Protein AF-A0A2N6PPU2-F1 (afdb_monomer)

Structure (mmCIF, N/CA/C/O backbone):
data_AF-A0A2N6PPU2-F1
#
_entry.id   AF-A0A2N6PPU2-F1
#
loop_
_atom_site.group_PDB
_atom_site.id
_atom_site.type_symbol
_atom_site.label_atom_id
_atom_site.label_alt_id
_atom_site.label_comp_id
_atom_site.label_asym_id
_atom_site.label_entity_id
_atom_site.label_seq_id
_atom_site.pdbx_PDB_ins_code
_atom_site.Cartn_x
_atom_site.Cartn_y
_atom_site.Cartn_z
_atom_site.occupancy
_atom_site.B_iso_or_equiv
_atom_site.auth_seq_id
_atom_site.auth_comp_id
_atom_site.auth_asym_id
_atom_site.auth_atom_id
_atom_site.pdbx_PDB_model_num
ATOM 1 N N . MET A 1 1 ? -8.363 18.675 3.133 1.00 68.06 1 MET A N 1
ATOM 2 C CA . MET A 1 1 ? -8.907 17.763 2.093 1.00 68.06 1 MET A CA 1
ATOM 3 C C . MET A 1 1 ? -8.117 16.458 2.030 1.00 68.06 1 MET A C 1
ATOM 5 O O . MET A 1 1 ? -8.710 15.401 2.177 1.00 68.06 1 MET A O 1
ATOM 9 N N . ALA A 1 2 ? -6.794 16.531 1.857 1.00 75.00 2 ALA A N 1
ATOM 10 C CA . ALA A 1 2 ? -5.917 15.366 1.742 1.00 75.00 2 ALA A CA 1
ATOM 11 C C . ALA A 1 2 ? -5.720 14.579 3.055 1.00 75.00 2 ALA A C 1
ATOM 13 O O . ALA A 1 2 ? -5.647 13.358 3.022 1.00 75.00 2 ALA A O 1
ATOM 14 N N . GLU A 1 3 ? -5.732 15.244 4.213 1.00 78.25 3 GLU A N 1
ATOM 15 C CA . GLU A 1 3 ? -5.676 14.577 5.524 1.00 78.25 3 GLU A CA 1
ATOM 16 C C . GLU A 1 3 ? -6.831 13.578 5.722 1.00 78.25 3 GLU A C 1
ATOM 18 O O . GLU A 1 3 ? -6.597 12.389 5.928 1.00 78.25 3 GLU A O 1
ATOM 23 N N . ARG A 1 4 ? -8.075 14.025 5.494 1.00 87.94 4 ARG A N 1
ATOM 24 C CA . ARG A 1 4 ? -9.274 13.165 5.545 1.00 87.94 4 ARG A CA 1
ATOM 25 C C . ARG A 1 4 ? -9.221 12.004 4.551 1.00 87.94 4 ARG A C 1
ATOM 27 O O . ARG A 1 4 ? -9.760 10.941 4.826 1.00 87.94 4 ARG A O 1
ATOM 34 N N . PHE A 1 5 ? -8.587 12.191 3.392 1.00 89.44 5 PHE A N 1
ATOM 35 C CA . PHE A 1 5 ? -8.413 11.114 2.417 1.00 89.44 5 PHE A CA 1
ATOM 36 C C . PHE A 1 5 ? -7.526 9.995 2.979 1.00 89.44 5 PHE A C 1
ATOM 38 O O . PHE A 1 5 ? -7.915 8.829 2.941 1.00 89.44 5 PHE A O 1
ATOM 45 N N 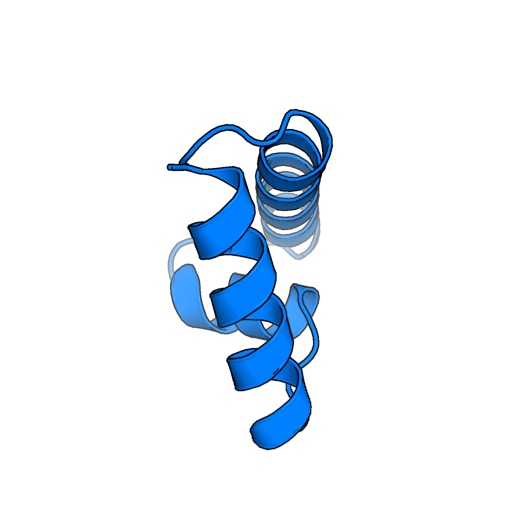. TRP A 1 6 ? -6.366 10.344 3.542 1.00 90.19 6 TRP A N 1
ATOM 46 C CA . TRP A 1 6 ? -5.437 9.368 4.114 1.00 90.19 6 TRP A CA 1
ATOM 47 C C . TRP A 1 6 ? -5.994 8.672 5.354 1.00 90.19 6 TRP A C 1
ATOM 49 O O . TRP A 1 6 ? -5.723 7.488 5.571 1.00 90.19 6 TRP A O 1
ATOM 59 N N . GLU A 1 7 ? -6.782 9.390 6.146 1.00 91.38 7 GLU A N 1
ATOM 60 C CA . GLU A 1 7 ? -7.467 8.863 7.321 1.00 91.38 7 GLU A CA 1
ATOM 61 C C . GLU A 1 7 ? -8.551 7.853 6.918 1.00 91.38 7 GLU A C 1
ATOM 63 O O . GLU A 1 7 ? -8.495 6.694 7.331 1.00 91.38 7 GLU A O 1
ATOM 68 N N . ASN A 1 8 ? -9.437 8.227 5.988 1.00 93.19 8 ASN A N 1
ATOM 69 C CA . ASN A 1 8 ? -10.455 7.328 5.437 1.00 93.19 8 ASN A CA 1
ATOM 70 C C . ASN A 1 8 ? -9.835 6.085 4.785 1.00 93.19 8 ASN A C 1
ATOM 72 O O . ASN A 1 8 ? -10.310 4.969 4.985 1.00 93.19 8 ASN A O 1
ATOM 76 N N . LEU A 1 9 ? -8.746 6.257 4.029 1.00 91.12 9 LEU A N 1
ATOM 77 C CA . LEU A 1 9 ? -8.042 5.138 3.409 1.00 91.12 9 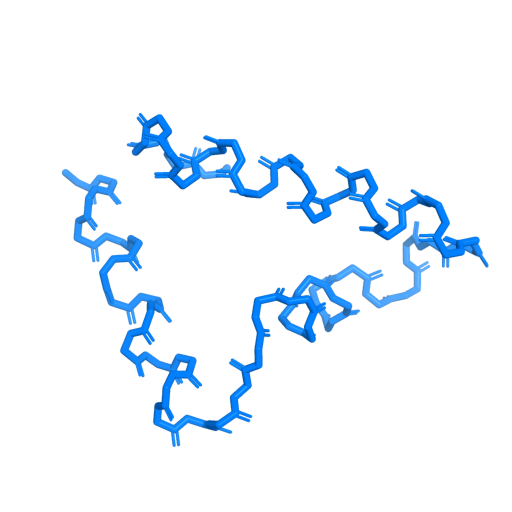LEU A CA 1
ATOM 78 C C . LEU A 1 9 ? -7.418 4.213 4.464 1.00 91.12 9 LEU A C 1
ATOM 80 O O . LEU A 1 9 ? -7.466 2.997 4.307 1.00 91.12 9 LEU A O 1
ATOM 84 N N . SER A 1 10 ? -6.882 4.765 5.558 1.00 92.00 10 SER A N 1
ATOM 85 C CA . SER A 1 10 ? -6.349 3.968 6.672 1.00 92.00 10 SER A CA 1
ATOM 86 C C . SER A 1 10 ? -7.443 3.129 7.340 1.00 92.00 10 SER A C 1
ATOM 88 O O . SER A 1 10 ? -7.198 1.962 7.640 1.00 92.00 10 SER A O 1
ATOM 90 N N . ILE A 1 11 ? -8.645 3.690 7.516 1.00 95.06 11 ILE A N 1
ATOM 91 C CA . ILE A 1 11 ? -9.808 2.981 8.072 1.00 95.06 11 ILE A CA 1
ATOM 92 C C . ILE A 1 11 ? -10.217 1.823 7.155 1.00 95.06 11 ILE A C 1
ATOM 94 O O . ILE A 1 11 ? -10.283 0.684 7.607 1.00 95.06 11 ILE A O 1
ATOM 98 N N . ILE A 1 12 ? -10.389 2.077 5.854 1.00 94.81 12 ILE A N 1
ATOM 99 C CA . ILE A 1 12 ? -10.782 1.045 4.876 1.00 94.81 12 ILE A CA 1
ATOM 100 C C . ILE A 1 12 ? -9.759 -0.099 4.822 1.00 94.81 12 ILE A C 1
ATOM 102 O O . ILE A 1 12 ? -10.126 -1.271 4.709 1.00 94.81 12 ILE A O 1
ATOM 106 N N . LEU A 1 13 ? -8.464 0.225 4.882 1.00 94.56 13 LEU A N 1
ATOM 107 C CA . LEU A 1 13 ? -7.402 -0.779 4.907 1.00 94.56 13 LEU A CA 1
ATOM 108 C C . LEU A 1 13 ? -7.445 -1.630 6.177 1.00 94.56 13 LEU A C 1
ATOM 110 O O . LEU A 1 13 ? -7.303 -2.850 6.086 1.00 94.56 13 LEU A O 1
ATOM 114 N N . ALA A 1 14 ? -7.687 -1.008 7.333 1.00 94.50 14 ALA A N 1
ATOM 115 C CA . ALA A 1 14 ? -7.830 -1.711 8.602 1.00 94.50 14 ALA A CA 1
ATOM 116 C C . ALA A 1 14 ? -9.055 -2.641 8.604 1.00 94.50 14 ALA A C 1
ATOM 118 O O . ALA A 1 14 ? -8.926 -3.808 8.962 1.00 94.50 14 ALA A O 1
ATOM 119 N N . GLU A 1 15 ? -10.211 -2.172 8.125 1.00 96.75 15 GLU A N 1
ATOM 120 C CA . GLU A 1 15 ? -11.440 -2.976 8.018 1.00 96.75 15 GLU A C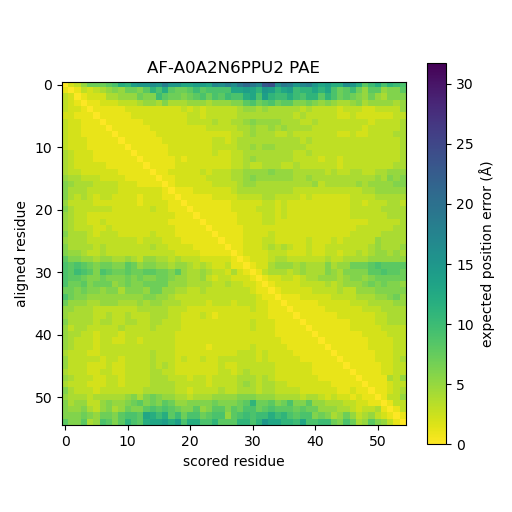A 1
ATOM 121 C C . GLU A 1 15 ? -11.263 -4.208 7.127 1.00 96.75 15 GLU A C 1
ATOM 123 O O . GLU A 1 15 ? -11.809 -5.275 7.402 1.00 96.75 15 GLU A O 1
ATOM 128 N N . ARG A 1 16 ? -10.484 -4.074 6.050 1.00 95.12 16 ARG A N 1
ATOM 129 C CA . ARG A 1 16 ? -10.222 -5.167 5.105 1.00 95.12 16 ARG A CA 1
ATOM 130 C C . ARG A 1 16 ? -9.023 -6.030 5.490 1.00 95.12 16 ARG A C 1
ATOM 132 O O . ARG A 1 16 ? -8.733 -6.982 4.769 1.00 95.12 16 ARG A O 1
ATOM 139 N N . ASN A 1 17 ? -8.339 -5.707 6.590 1.00 94.69 17 ASN A N 1
ATOM 140 C CA . ASN A 1 17 ? -7.089 -6.335 7.014 1.00 94.69 17 ASN A CA 1
ATOM 141 C C . ASN A 1 17 ? -6.026 -6.357 5.892 1.00 94.69 17 ASN A C 1
ATOM 143 O O . ASN A 1 17 ? -5.364 -7.366 5.661 1.00 94.69 17 ASN A O 1
ATOM 147 N N . ILE A 1 18 ? -5.908 -5.247 5.153 1.00 95.19 18 ILE A N 1
ATOM 148 C CA . ILE A 1 18 ? -4.968 -5.078 4.037 1.00 95.19 18 ILE A CA 1
ATOM 149 C C . ILE A 1 18 ? -3.852 -4.129 4.466 1.00 95.19 18 ILE A C 1
ATOM 151 O O . ILE A 1 18 ? -4.099 -3.005 4.902 1.00 95.19 18 ILE A O 1
ATOM 155 N N . SER A 1 19 ? -2.603 -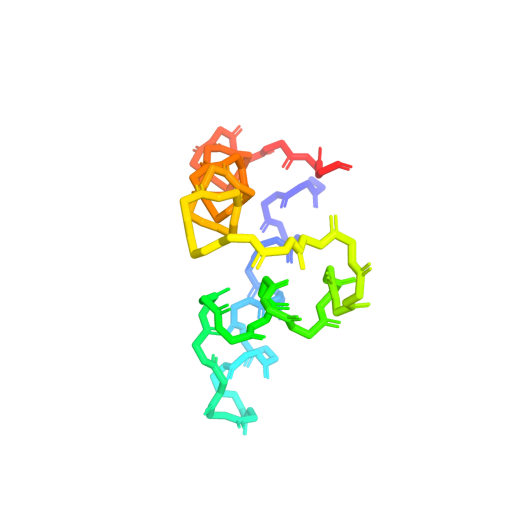4.541 4.279 1.00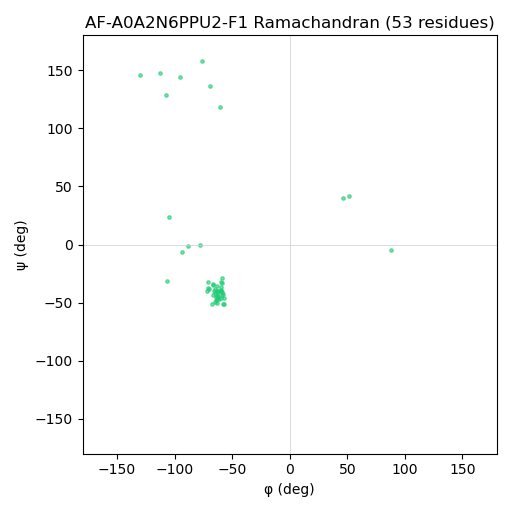 92.94 19 SER A N 1
ATOM 156 C CA . SER A 1 19 ? -1.449 -3.672 4.510 1.00 92.94 19 SER A CA 1
ATOM 157 C C . SER A 1 19 ? -1.246 -2.652 3.378 1.00 92.94 19 SER A C 1
ATOM 159 O O . SER A 1 19 ? -1.636 -2.855 2.228 1.00 92.94 19 SER A O 1
ATOM 161 N N . TRP A 1 20 ? -0.546 -1.552 3.663 1.00 91.31 20 TRP A N 1
ATOM 162 C CA . TRP A 1 20 ? -0.212 -0.539 2.648 1.00 91.31 20 TRP A CA 1
ATOM 163 C C . TRP A 1 20 ? 0.606 -1.094 1.472 1.00 91.31 20 TRP A C 1
ATOM 165 O O . TRP A 1 20 ? 0.448 -0.644 0.334 1.00 91.31 20 TRP A O 1
ATOM 175 N N . ILE A 1 21 ? 1.466 -2.084 1.723 1.00 91.56 21 ILE A N 1
ATOM 176 C CA . ILE A 1 21 ? 2.242 -2.740 0.666 1.00 91.56 21 ILE A CA 1
ATOM 177 C C . ILE A 1 21 ? 1.347 -3.613 -0.222 1.00 91.56 21 ILE A C 1
ATOM 179 O O . ILE A 1 21 ? 1.520 -3.626 -1.439 1.00 91.56 21 ILE A O 1
ATOM 183 N N . GLU A 1 22 ? 0.348 -4.286 0.349 1.00 93.19 22 GLU A N 1
ATOM 184 C CA . GLU A 1 22 ? -0.639 -5.053 -0.415 1.00 93.19 22 GLU A CA 1
ATOM 185 C C . GLU A 1 22 ? -1.574 -4.150 -1.213 1.00 93.19 22 GLU A C 1
ATOM 187 O O . GLU A 1 22 ? -1.884 -4.476 -2.358 1.00 93.19 22 GLU A O 1
ATOM 192 N N . LEU A 1 23 ? -1.973 -3.000 -0.657 1.00 93.12 23 LEU A N 1
ATOM 193 C CA . LEU A 1 23 ? -2.687 -1.972 -1.413 1.00 93.12 23 LEU A CA 1
ATOM 194 C C . LEU A 1 23 ? -1.862 -1.541 -2.628 1.00 93.12 23 LEU A C 1
ATOM 196 O O . LEU A 1 23 ? -2.361 -1.586 -3.747 1.00 93.12 23 LEU A O 1
ATOM 200 N N . THR A 1 24 ? -0.590 -1.192 -2.418 1.00 91.88 24 THR A N 1
ATOM 201 C CA . THR A 1 24 ? 0.324 -0.793 -3.502 1.00 91.88 24 THR A CA 1
ATOM 202 C C . THR A 1 24 ? 0.424 -1.902 -4.550 1.00 91.88 24 THR A C 1
ATOM 204 O O . THR A 1 24 ? 0.277 -1.658 -5.742 1.00 91.88 24 THR A O 1
ATOM 207 N N . ARG A 1 25 ? 0.595 -3.153 -4.117 1.00 92.94 25 ARG A N 1
ATOM 208 C CA . ARG A 1 25 ? 0.668 -4.303 -5.020 1.00 92.94 25 ARG A CA 1
ATOM 209 C C . ARG A 1 25 ? -0.609 -4.483 -5.846 1.00 92.94 25 ARG A C 1
ATOM 211 O O . ARG A 1 25 ? -0.506 -4.819 -7.018 1.00 92.94 25 ARG A O 1
ATOM 218 N N . LYS A 1 26 ? -1.787 -4.278 -5.249 1.00 93.00 26 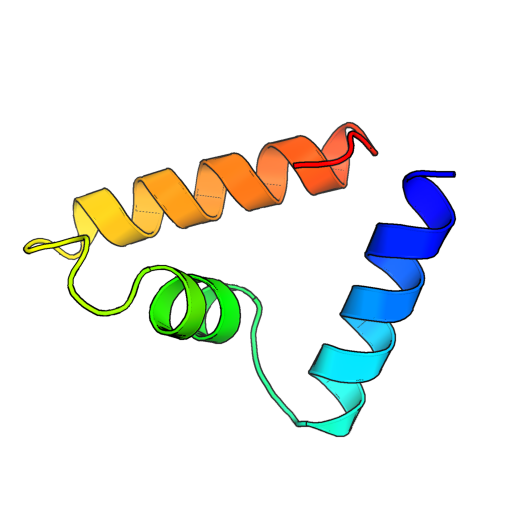LYS A N 1
ATOM 219 C CA . LYS A 1 26 ? -3.087 -4.380 -5.933 1.00 93.00 26 LYS A CA 1
ATOM 220 C C . LYS A 1 26 ? -3.330 -3.215 -6.893 1.00 93.00 26 LYS A C 1
ATOM 222 O O . LYS A 1 26 ? -3.849 -3.450 -7.974 1.00 93.00 26 LYS A O 1
ATOM 227 N N . MET A 1 27 ? -2.962 -1.991 -6.510 1.00 90.81 27 MET A N 1
ATOM 228 C CA . MET A 1 27 ? -3.132 -0.797 -7.349 1.00 90.81 27 MET A CA 1
ATOM 229 C C . MET A 1 27 ? -2.265 -0.850 -8.606 1.00 90.81 27 MET A C 1
ATOM 231 O O . MET A 1 27 ? -2.732 -0.482 -9.672 1.00 90.81 27 MET A O 1
ATOM 235 N N . PHE A 1 28 ? -1.032 -1.338 -8.476 1.00 90.12 28 PHE A N 1
ATOM 236 C CA . PHE A 1 28 ? -0.045 -1.388 -9.558 1.00 90.12 28 PHE A CA 1
ATOM 237 C C . PHE A 1 28 ? 0.136 -2.807 -10.114 1.00 90.12 28 PHE A C 1
ATOM 239 O O . PHE A 1 28 ? 1.198 -3.153 -10.630 1.00 90.12 28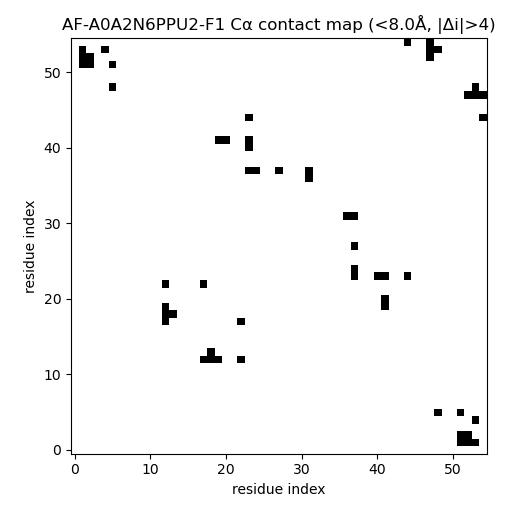 PHE A O 1
ATOM 246 N N . ALA A 1 29 ? -0.866 -3.675 -9.955 1.00 91.12 29 ALA A N 1
ATOM 247 C CA . ALA A 1 29 ? -0.785 -5.054 -10.417 1.00 91.12 29 ALA A CA 1
ATOM 248 C C . ALA A 1 29 ? -0.571 -5.091 -11.940 1.00 91.12 29 ALA A C 1
ATOM 250 O O . ALA A 1 29 ? -1.406 -4.611 -12.699 1.00 91.12 29 ALA A O 1
ATOM 251 N N . GLY A 1 30 ? 0.552 -5.666 -12.379 1.00 90.06 30 GLY A N 1
ATOM 252 C CA . GLY A 1 30 ? 0.941 -5.706 -13.794 1.00 90.06 30 GLY A CA 1
ATOM 253 C C . GLY A 1 30 ? 1.745 -4.494 -14.283 1.00 90.06 30 GLY A C 1
ATOM 254 O O . GLY A 1 30 ? 2.229 -4.524 -15.408 1.00 90.06 30 GLY A O 1
ATOM 255 N N . GLU A 1 31 ? 1.952 -3.468 -13.450 1.00 89.25 31 GLU A N 1
ATOM 256 C CA . GLU A 1 31 ? 2.772 -2.291 -13.792 1.00 89.25 31 GLU A CA 1
ATOM 257 C C . GLU A 1 31 ? 4.237 -2.406 -13.340 1.00 89.25 31 GLU A C 1
ATOM 259 O O . GLU A 1 31 ? 5.061 -1.555 -13.668 1.00 89.25 31 GLU A O 1
ATOM 264 N N . PHE A 1 32 ? 4.585 -3.451 -12.589 1.00 88.19 32 PHE A N 1
ATOM 265 C CA . PHE A 1 32 ? 5.951 -3.714 -12.143 1.00 88.19 32 PHE A CA 1
ATOM 266 C C . PHE A 1 32 ? 6.353 -5.159 -12.447 1.00 88.19 32 PHE A C 1
ATOM 268 O O . PHE A 1 32 ? 5.537 -6.076 -12.348 1.00 88.19 32 PHE A O 1
ATOM 275 N N . HIS A 1 33 ? 7.629 -5.359 -12.773 1.00 88.62 33 HIS A N 1
ATOM 276 C CA . HIS A 1 33 ? 8.209 -6.679 -13.036 1.00 88.62 33 HIS A CA 1
ATOM 277 C C . HIS A 1 33 ? 9.107 -7.132 -11.884 1.00 88.62 33 HIS A C 1
ATOM 279 O O . HIS A 1 33 ? 9.182 -8.324 -11.582 1.00 88.62 33 HIS A O 1
ATOM 285 N N . TYR A 1 34 ? 9.753 -6.186 -11.198 1.00 90.62 34 TYR A N 1
ATOM 286 C CA . TYR A 1 34 ? 10.698 -6.467 -10.124 1.00 90.62 34 TYR A CA 1
ATOM 287 C C . TYR A 1 34 ? 10.186 -6.008 -8.748 1.00 90.62 34 TYR A C 1
ATOM 289 O O . TYR A 1 34 ? 9.534 -4.966 -8.630 1.00 90.62 34 TYR A O 1
ATOM 297 N N . PRO A 1 35 ? 10.543 -6.713 -7.655 1.00 88.62 35 PRO A N 1
ATOM 298 C CA . PRO A 1 35 ? 10.178 -6.299 -6.295 1.00 88.62 35 PRO A CA 1
ATOM 299 C C . PRO A 1 35 ? 10.685 -4.900 -5.902 1.00 88.62 35 PRO A C 1
ATOM 301 O O . PRO A 1 35 ? 10.062 -4.215 -5.092 1.00 88.62 35 PRO A O 1
ATOM 304 N N . SER A 1 36 ? 11.809 -4.457 -6.470 1.00 92.25 36 SER A N 1
ATOM 305 C CA . SER A 1 36 ? 12.387 -3.129 -6.233 1.00 92.25 36 SER A CA 1
ATOM 306 C C . SER A 1 36 ? 11.517 -1.996 -6.788 1.00 92.25 36 SER A C 1
ATOM 308 O O . SER A 1 36 ? 11.420 -0.940 -6.161 1.00 92.25 36 SER A O 1
ATOM 310 N N . GLU A 1 37 ? 10.840 -2.218 -7.916 1.00 93.62 37 GLU A N 1
ATOM 311 C CA . GLU A 1 37 ? 9.896 -1.266 -8.507 1.00 93.62 37 GLU A CA 1
ATOM 312 C C . GLU A 1 37 ? 8.668 -1.100 -7.609 1.00 93.62 37 GLU A C 1
ATOM 314 O O . GLU A 1 37 ? 8.282 0.026 -7.291 1.00 93.62 37 GLU A O 1
ATOM 319 N N . LEU A 1 38 ? 8.134 -2.211 -7.088 1.00 93.00 38 LEU A N 1
ATOM 320 C CA . LEU A 1 38 ? 7.065 -2.183 -6.088 1.00 93.00 38 LEU A CA 1
ATOM 321 C C . LEU A 1 38 ? 7.494 -1.421 -4.826 1.00 93.00 38 LEU A C 1
ATOM 323 O O . LEU A 1 38 ? 6.729 -0.610 -4.308 1.00 93.00 38 LEU A O 1
ATOM 327 N N . ASN A 1 39 ? 8.720 -1.639 -4.341 1.00 92.50 39 ASN A N 1
ATOM 328 C CA . ASN A 1 39 ? 9.239 -0.908 -3.185 1.00 92.50 39 ASN A CA 1
ATOM 329 C C . ASN A 1 39 ? 9.342 0.601 -3.467 1.00 92.50 39 ASN A C 1
ATOM 331 O O . ASN A 1 39 ? 8.979 1.413 -2.619 1.00 92.50 39 ASN A O 1
ATOM 335 N N . ARG A 1 40 ? 9.772 1.001 -4.669 1.00 93.56 40 ARG A N 1
ATOM 336 C CA . ARG A 1 40 ? 9.815 2.415 -5.073 1.00 93.56 40 ARG A CA 1
ATOM 337 C C . ARG A 1 40 ? 8.417 3.040 -5.103 1.00 93.56 40 ARG A C 1
ATOM 339 O O . ARG A 1 40 ? 8.245 4.148 -4.595 1.00 93.56 40 ARG A O 1
ATOM 346 N N . LEU A 1 41 ? 7.427 2.336 -5.654 1.00 92.81 41 LEU A N 1
ATOM 347 C CA . LEU A 1 41 ? 6.026 2.773 -5.669 1.00 92.81 41 LEU A CA 1
ATOM 348 C C . LEU A 1 41 ? 5.475 2.911 -4.247 1.00 92.81 41 LEU A C 1
ATOM 350 O O . LEU A 1 41 ? 4.887 3.936 -3.903 1.00 92.81 41 LEU A O 1
ATOM 354 N N . TYR A 1 42 ? 5.753 1.930 -3.391 1.00 93.56 42 TYR A N 1
ATOM 355 C CA . TYR A 1 42 ? 5.363 1.961 -1.986 1.00 93.56 42 TYR A CA 1
ATOM 356 C C . TYR A 1 42 ? 5.964 3.164 -1.247 1.00 93.56 42 TYR A C 1
ATOM 358 O O . TYR A 1 42 ? 5.245 3.890 -0.559 1.00 93.56 42 TYR A O 1
ATOM 366 N N . GLN A 1 43 ? 7.261 3.435 -1.427 1.00 92.88 43 GLN A N 1
ATOM 367 C CA . GLN A 1 43 ? 7.911 4.599 -0.818 1.00 92.88 43 GLN A CA 1
ATOM 368 C C . GLN A 1 43 ? 7.325 5.920 -1.330 1.00 92.88 43 GLN A C 1
ATOM 370 O O . GLN A 1 43 ? 7.165 6.856 -0.549 1.00 92.88 43 GLN A O 1
ATOM 375 N N . LYS A 1 44 ? 6.943 5.990 -2.612 1.00 91.94 44 LYS A N 1
ATOM 376 C CA . LYS A 1 44 ? 6.282 7.168 -3.189 1.00 91.94 44 LYS A CA 1
ATOM 377 C C . LYS A 1 44 ? 4.920 7.429 -2.531 1.00 91.94 44 LYS A C 1
ATOM 379 O O . LYS A 1 44 ? 4.665 8.548 -2.098 1.00 91.94 44 LYS A O 1
ATOM 384 N N . ILE A 1 45 ? 4.082 6.402 -2.369 1.00 90.12 45 ILE A N 1
ATOM 385 C CA . ILE A 1 45 ? 2.789 6.521 -1.664 1.00 90.12 45 ILE A CA 1
ATOM 386 C C . ILE A 1 45 ? 2.999 6.912 -0.200 1.00 90.12 45 ILE A C 1
ATOM 388 O O . ILE A 1 45 ? 2.319 7.802 0.310 1.00 90.12 45 ILE A O 1
ATOM 392 N N . ARG A 1 46 ? 3.971 6.286 0.474 1.00 90.88 46 ARG A N 1
ATOM 393 C CA . ARG A 1 46 ? 4.322 6.616 1.860 1.00 90.88 46 ARG A CA 1
ATOM 394 C C . ARG A 1 46 ? 4.730 8.082 2.000 1.00 90.88 46 ARG A C 1
ATOM 396 O O . ARG A 1 46 ? 4.328 8.724 2.964 1.00 90.88 46 ARG A O 1
ATOM 403 N N . HIS A 1 47 ? 5.495 8.610 1.049 1.00 92.25 47 HIS A N 1
ATOM 404 C CA . HIS A 1 47 ? 5.889 10.013 1.031 1.00 92.25 47 HIS A CA 1
ATOM 405 C C . HIS A 1 47 ? 4.681 10.947 0.871 1.00 92.25 47 HIS A C 1
ATOM 407 O O . HIS A 1 47 ? 4.519 11.846 1.691 1.00 92.25 47 HIS A O 1
ATOM 413 N N . TYR A 1 48 ? 3.772 10.687 -0.078 1.00 89.75 48 TYR A N 1
ATOM 414 C CA . TYR A 1 48 ? 2.545 11.487 -0.218 1.00 89.75 48 TYR A CA 1
ATOM 415 C C . TYR A 1 48 ? 1.672 11.465 1.038 1.00 89.75 48 TYR A C 1
ATOM 417 O O . TYR A 1 48 ? 1.140 12.501 1.435 1.00 89.75 48 TYR A O 1
ATOM 425 N N . LYS A 1 49 ? 1.570 10.306 1.700 1.00 88.06 49 LYS A N 1
ATOM 426 C CA . LYS A 1 49 ? 0.871 10.183 2.981 1.00 88.06 49 LYS A CA 1
ATOM 427 C C . LYS A 1 49 ? 1.516 11.045 4.067 1.00 88.06 49 LYS A C 1
ATOM 429 O O . LYS A 1 49 ? 0.803 11.746 4.777 1.00 88.06 49 LYS A O 1
ATOM 434 N 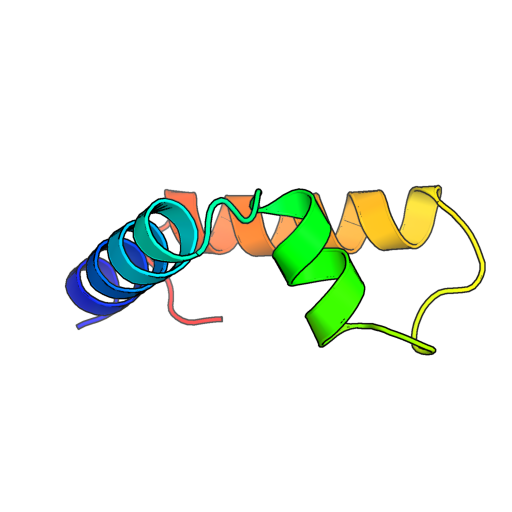N . MET A 1 50 ? 2.844 11.001 4.194 1.00 89.38 50 MET A N 1
ATOM 435 C CA . MET A 1 50 ? 3.587 11.792 5.185 1.00 89.38 50 MET A CA 1
ATOM 436 C C . MET A 1 50 ? 3.450 13.297 4.944 1.00 89.38 50 MET A C 1
ATOM 438 O O . MET A 1 50 ? 3.268 14.046 5.896 1.00 89.38 50 MET A O 1
ATOM 442 N N . GLU A 1 51 ? 3.495 13.738 3.685 1.00 90.44 51 GLU A N 1
ATOM 443 C CA . GLU A 1 51 ? 3.297 15.148 3.322 1.00 90.44 51 GLU A CA 1
ATOM 444 C C . GLU A 1 51 ? 1.818 15.572 3.323 1.00 90.44 51 GLU A C 1
ATOM 446 O O . GLU A 1 51 ? 1.510 16.717 2.998 1.00 90.44 51 GLU A O 1
ATOM 451 N N . GLN A 1 52 ? 0.893 14.655 3.637 1.00 82.06 52 GLN A N 1
ATOM 452 C CA . GLN A 1 52 ? -0.553 14.834 3.486 1.00 82.06 52 GLN A CA 1
ATOM 453 C C . GLN A 1 52 ? -0.935 15.423 2.121 1.00 82.06 52 GLN A C 1
ATOM 455 O O . GLN A 1 52 ? -1.817 16.272 2.004 1.00 82.06 52 GLN A O 1
ATOM 460 N N . ARG A 1 53 ? -0.273 14.971 1.059 1.00 83.88 53 ARG A N 1
ATOM 461 C CA . ARG A 1 53 ? -0.586 15.354 -0.318 1.00 83.88 53 ARG A CA 1
ATOM 462 C C . ARG A 1 53 ? -1.493 14.305 -0.927 1.00 83.88 53 ARG A C 1
ATOM 464 O O . ARG A 1 53 ? -1.370 13.125 -0.611 1.00 83.88 53 ARG A O 1
ATOM 471 N N . MET A 1 54 ? -2.425 14.730 -1.771 1.00 77.25 54 MET A N 1
ATOM 472 C CA . MET A 1 54 ? -3.174 13.768 -2.576 1.00 77.25 54 MET A CA 1
ATOM 473 C C . MET A 1 54 ? -2.227 13.145 -3.621 1.00 77.25 54 MET A C 1
ATO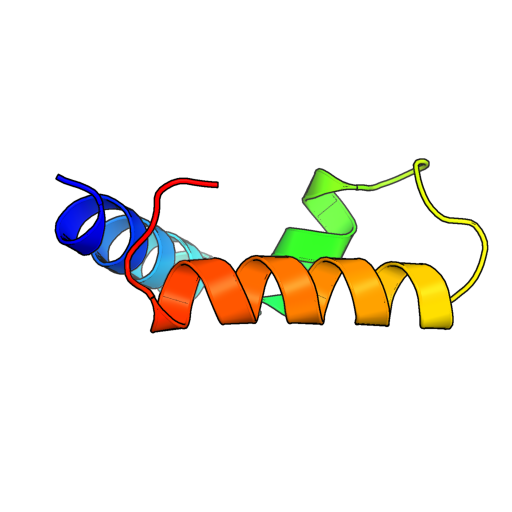M 475 O O . MET A 1 54 ? -1.412 13.894 -4.170 1.00 77.25 54 MET A O 1
ATOM 479 N N . PRO A 1 55 ? -2.278 11.812 -3.824 1.00 69.94 55 PRO A N 1
ATOM 480 C CA . PRO A 1 55 ? -1.486 11.110 -4.838 1.00 69.94 55 PRO A CA 1
ATOM 481 C C . PRO A 1 55 ? -1.740 11.594 -6.263 1.00 69.94 55 PRO A C 1
ATOM 483 O O . PRO A 1 55 ? -2.885 12.019 -6.542 1.00 69.94 55 PRO A O 1
#

Secondary structure (DSSP, 8-state):
-HHHHHHHHHHHHHHTT--HHHHHHHHTTTT-SSHHHHHHHHHHHHHHHHTT---

Sequence (55 aa):
MAERFWENLSIILAERNISWIELTRKMFAGEFHYPSELNRLYQKIRHYKMEQRMP

Mean predicted aligned error: 3.56 Å

Radius of gyration: 11.54 Å; Cα contacts (8 Å, |Δi|>4): 29; chains: 1; bounding box: 24×24×22 Å

Foldseek 3Di:
DLLVVLVVVVVVCVVVVHDLLNVLCVVCPVVDDDPVVSVVSSVVVVVCNVVSHDD

Nearest PDB structures (foldseek):
  6o35-assembly1_B-2  TM=4.632E-01  e=5.953E+00  synthetic construct
  6o35-assembly1_A  TM=4.622E-01  e=6.349E+00  synthetic construct

Solvent-accessible surface area (backbone atoms only — not comparable to full-atom values): 3248 Å² total; per-residue (Å²): 116,37,58,62,49,54,51,52,50,50,50,56,28,58,77,66,73,47,51,73,63,55,50,44,51,63,76,44,63,87,76,56,94,48,74,68,53,52,50,52,53,39,52,51,54,52,48,29,57,72,69,44,44,73,129

pLDDT: mean 89.9, std 5.87, range [68.06, 96.75]